Protein AF-A0A5K0WZX9-F1 (afdb_monomer_lite)

Foldseek 3Di:
DVVVVVVVVDPCVVCQQVLDDPDPPRLQCPTPFWDADPPPSHTDGD

Sequence (46 aa):
KTLLVIKKSFRDADNVLYDWTDASSADFCSWRGITCDNATFEVIAL

pLDDT: mean 89.38, std 5.22, range [72.25, 96.62]

Organism: NCBI:txid210225

Radius of gyration: 10.73 Å; chains: 1; bounding box: 27×16×24 Å

Secondary structure (DSSP, 8-state):
-HHHHHHHHS--TT-TTTT----TT--GGGSTT-EE-TTT--EEE-

InterPro domains:
  IPR013210 Leucine-rich repeat-containing N-terminal, plant-type [PF08263] (2-37)
  IPR032675 Leucine-ri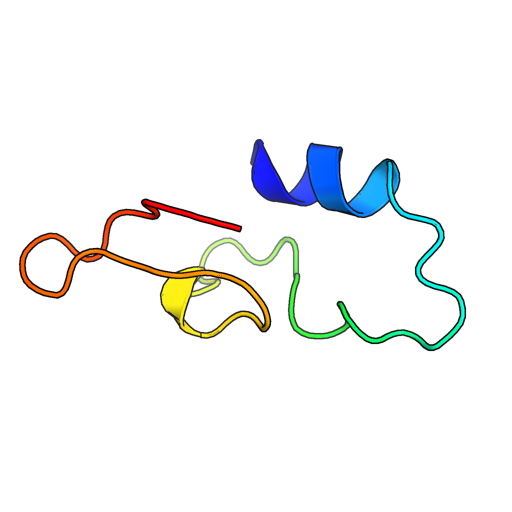ch repeat domain superfamily [G3DSA:3.80.10.10] (1-46)

Structure (mmCIF, N/CA/C/O backbone):
data_AF-A0A5K0WZX9-F1
#
_entry.id   AF-A0A5K0WZX9-F1
#
loop_
_atom_site.group_PDB
_atom_site.id
_atom_site.type_symbol
_atom_site.label_atom_id
_atom_site.label_alt_id
_atom_site.label_comp_id
_atom_site.label_asym_id
_atom_site.label_entity_id
_atom_site.label_seq_id
_atom_site.pdbx_PDB_ins_code
_atom_site.Cartn_x
_atom_site.Cartn_y
_atom_site.Cartn_z
_atom_site.occupancy
_atom_site.B_iso_or_equiv
_atom_site.auth_seq_id
_atom_site.auth_comp_id
_atom_site.auth_asym_id
_atom_site.auth_atom_id
_atom_site.pdbx_PD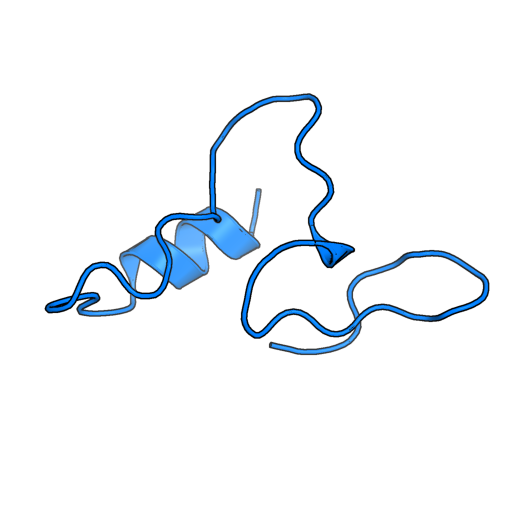B_model_num
ATOM 1 N N . LYS A 1 1 ? 5.532 -3.878 8.735 1.00 72.25 1 LYS A N 1
ATOM 2 C CA . LYS A 1 1 ? 6.940 -4.208 8.362 1.00 72.25 1 LYS A CA 1
ATOM 3 C C . LYS A 1 1 ? 7.050 -5.292 7.281 1.00 72.25 1 LYS A C 1
ATOM 5 O O . LYS A 1 1 ? 7.905 -5.143 6.420 1.00 72.25 1 LYS A O 1
ATOM 10 N N . THR A 1 2 ? 6.197 -6.325 7.270 1.00 86.19 2 THR A N 1
ATOM 11 C CA . THR A 1 2 ? 6.186 -7.393 6.242 1.00 86.19 2 THR A CA 1
ATOM 12 C C . THR A 1 2 ? 6.101 -6.869 4.805 1.00 86.19 2 THR A C 1
ATOM 14 O O . THR A 1 2 ? 6.878 -7.293 3.958 1.00 86.19 2 THR A O 1
ATOM 17 N N . LEU A 1 3 ? 5.246 -5.875 4.544 1.00 87.50 3 LEU A N 1
ATOM 18 C CA . LEU A 1 3 ? 5.099 -5.259 3.220 1.00 87.50 3 LEU A CA 1
ATOM 19 C C . LEU A 1 3 ? 6.425 -4.713 2.658 1.00 87.50 3 LEU A C 1
ATOM 21 O O . LEU A 1 3 ? 6.760 -4.953 1.506 1.00 87.50 3 LEU A O 1
ATOM 25 N N . LEU A 1 4 ? 7.263 -4.076 3.476 1.00 89.19 4 LEU A N 1
ATOM 26 C CA . LEU A 1 4 ? 8.560 -3.560 3.015 1.00 89.19 4 LEU A CA 1
ATOM 27 C C . LEU A 1 4 ? 9.567 -4.669 2.680 1.0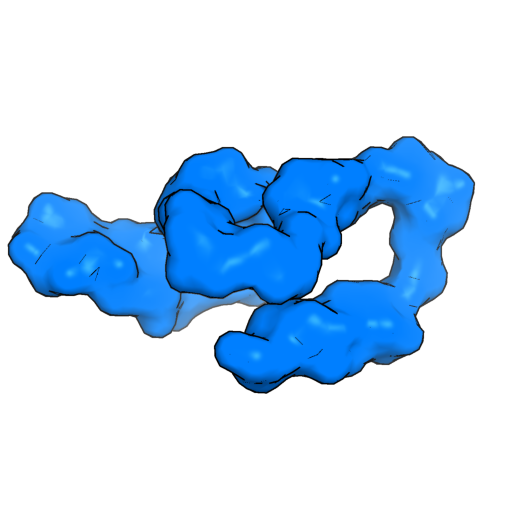0 89.19 4 LEU A C 1
ATOM 29 O O . LEU A 1 4 ? 10.464 -4.458 1.867 1.00 89.19 4 LEU A O 1
ATOM 33 N N . VAL A 1 5 ? 9.430 -5.851 3.287 1.00 89.88 5 VAL A N 1
ATOM 34 C CA . VAL A 1 5 ? 10.222 -7.037 2.918 1.00 89.88 5 VAL A CA 1
ATOM 35 C C . VAL A 1 5 ? 9.769 -7.562 1.554 1.00 89.88 5 VAL A C 1
ATOM 37 O O . VAL A 1 5 ? 10.605 -7.866 0.704 1.00 89.88 5 VAL A O 1
ATOM 40 N N . ILE A 1 6 ? 8.456 -7.589 1.314 1.00 88.94 6 ILE A N 1
ATOM 41 C CA . ILE A 1 6 ? 7.880 -7.962 0.017 1.00 88.94 6 ILE A CA 1
ATOM 42 C C . ILE A 1 6 ? 8.309 -6.964 -1.069 1.00 88.94 6 ILE A C 1
ATOM 44 O O . ILE A 1 6 ? 8.809 -7.391 -2.105 1.00 88.94 6 ILE A O 1
ATOM 48 N N . LYS A 1 7 ? 8.250 -5.648 -0.804 1.00 89.31 7 LYS A N 1
ATOM 49 C CA . LYS A 1 7 ? 8.742 -4.601 -1.722 1.00 89.31 7 LYS A CA 1
ATOM 50 C C . LYS A 1 7 ? 10.162 -4.881 -2.213 1.00 89.31 7 LYS A C 1
ATOM 52 O O . LYS A 1 7 ? 10.420 -4.793 -3.405 1.00 89.31 7 LYS A O 1
ATOM 57 N N . LYS A 1 8 ? 11.076 -5.250 -1.307 1.00 89.19 8 LYS A N 1
ATOM 58 C CA . LYS A 1 8 ? 12.477 -5.572 -1.645 1.00 89.19 8 LYS A CA 1
ATOM 59 C C . LYS A 1 8 ? 12.628 -6.815 -2.525 1.00 89.19 8 LYS A C 1
ATOM 61 O O . LYS A 1 8 ? 13.670 -6.982 -3.148 1.00 89.19 8 LYS A O 1
ATOM 66 N N . SER A 1 9 ? 11.621 -7.686 -2.545 1.00 90.06 9 SER A N 1
ATOM 67 C CA . SER A 1 9 ? 11.601 -8.889 -3.382 1.00 90.06 9 SER A CA 1
ATOM 68 C C . SER A 1 9 ? 11.156 -8.584 -4.816 1.00 90.06 9 SER A C 1
ATOM 70 O O . SER A 1 9 ? 11.433 -9.370 -5.720 1.00 90.06 9 SER A O 1
ATOM 72 N N . PHE A 1 10 ? 10.501 -7.442 -5.047 1.00 87.94 10 PHE A N 1
ATOM 73 C CA . PHE A 1 10 ? 10.145 -6.990 -6.384 1.00 87.94 10 PHE A CA 1
ATOM 74 C C . PHE A 1 10 ? 11.300 -6.245 -7.049 1.00 87.94 10 PHE A C 1
ATOM 76 O O . PHE A 1 10 ? 11.981 -5.418 -6.442 1.00 87.94 10 PHE A O 1
ATOM 83 N N . ARG A 1 11 ? 11.475 -6.485 -8.351 1.00 87.38 11 ARG A N 1
ATOM 84 C CA . ARG A 1 11 ? 12.294 -5.619 -9.198 1.00 87.38 11 ARG A CA 1
ATOM 85 C C . ARG A 1 11 ? 11.445 -4.420 -9.618 1.00 87.38 11 ARG A C 1
ATOM 87 O O . ARG A 1 11 ? 10.840 -4.434 -10.684 1.00 87.38 11 ARG A O 1
ATOM 94 N N . ASP A 1 12 ? 11.393 -3.406 -8.761 1.00 82.00 12 ASP A N 1
ATOM 95 C CA . ASP A 1 12 ? 10.638 -2.168 -8.991 1.00 82.00 12 ASP A CA 1
ATOM 96 C C . ASP A 1 12 ? 11.380 -1.226 -9.961 1.00 82.00 12 ASP A C 1
ATOM 98 O O . ASP A 1 12 ? 11.905 -0.184 -9.574 1.00 82.00 12 ASP A O 1
ATOM 102 N N . ALA A 1 13 ? 11.513 -1.650 -11.223 1.00 75.75 13 ALA A N 1
ATOM 103 C CA . ALA A 1 13 ? 12.328 -0.955 -12.223 1.00 75.75 13 ALA A CA 1
ATOM 104 C C . ALA A 1 13 ? 11.803 0.454 -12.559 1.00 75.75 13 ALA A C 1
ATOM 106 O O . ALA A 1 13 ? 12.606 1.355 -12.785 1.00 75.75 13 ALA A O 1
ATOM 107 N N . ASP A 1 14 ? 10.481 0.642 -12.525 1.00 86.88 14 ASP A N 1
ATOM 108 C CA . ASP A 1 14 ? 9.816 1.907 -12.863 1.00 86.88 14 ASP A CA 1
ATOM 109 C C . ASP A 1 14 ? 9.424 2.731 -11.620 1.00 86.88 14 ASP A C 1
ATOM 111 O O . ASP A 1 14 ? 8.680 3.706 -11.729 1.00 86.88 14 ASP A O 1
ATOM 115 N N . ASN A 1 15 ? 9.914 2.355 -10.427 1.00 88.62 15 ASN A N 1
ATOM 116 C CA . ASN A 1 15 ? 9.590 3.012 -9.153 1.00 88.62 15 ASN A CA 1
ATOM 117 C C . ASN A 1 15 ? 8.066 3.116 -8.913 1.00 88.62 15 ASN A C 1
ATOM 119 O O . ASN A 1 15 ? 7.545 4.108 -8.393 1.00 88.62 15 ASN A O 1
ATOM 123 N N . VAL A 1 16 ? 7.323 2.085 -9.319 1.00 90.62 16 VAL A N 1
ATOM 124 C CA . VAL A 1 16 ? 5.867 2.001 -9.164 1.00 90.62 16 VAL A CA 1
ATOM 125 C C . VAL A 1 16 ? 5.496 1.886 -7.692 1.00 90.62 16 VAL A C 1
ATOM 127 O O . VAL A 1 16 ? 4.429 2.340 -7.302 1.00 90.62 16 VAL A O 1
ATOM 130 N N . LEU A 1 17 ? 6.368 1.351 -6.839 1.00 91.38 17 LEU A N 1
ATOM 131 C CA . LEU A 1 17 ? 6.102 1.217 -5.408 1.00 91.38 17 LEU A CA 1
ATOM 132 C C . LEU A 1 17 ? 6.637 2.416 -4.607 1.00 91.38 17 LEU A C 1
ATOM 134 O O . LEU A 1 17 ? 6.957 2.262 -3.426 1.00 91.38 17 LEU A O 1
ATOM 138 N N . TYR A 1 18 ? 6.752 3.614 -5.200 1.00 90.12 18 TYR A N 1
ATOM 139 C CA . TYR A 1 18 ? 7.314 4.787 -4.507 1.00 90.12 18 TYR A CA 1
ATOM 140 C C . TYR A 1 18 ? 6.548 5.179 -3.230 1.00 90.12 18 TYR A C 1
ATOM 142 O O . TYR A 1 18 ? 7.169 5.667 -2.290 1.00 90.12 18 TYR A O 1
ATOM 150 N N . ASP A 1 19 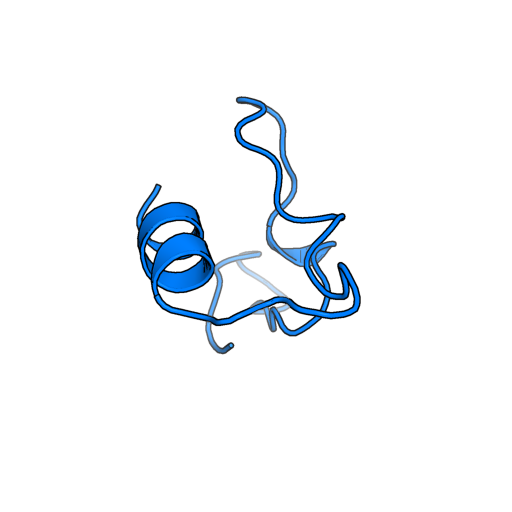? 5.238 4.905 -3.152 1.00 90.38 19 ASP A N 1
ATOM 151 C CA . ASP A 1 19 ? 4.408 5.210 -1.967 1.00 90.38 19 ASP A CA 1
ATOM 152 C C . ASP A 1 19 ? 4.748 4.334 -0.754 1.00 90.38 19 ASP A C 1
ATOM 154 O O . ASP A 1 19 ? 4.446 4.678 0.388 1.00 90.38 19 ASP A O 1
ATOM 158 N N . TRP A 1 20 ? 5.401 3.195 -0.991 1.00 92.19 20 TRP A N 1
ATOM 159 C CA . TRP A 1 20 ? 5.751 2.241 0.049 1.00 92.19 20 TRP A CA 1
ATOM 160 C C . TRP A 1 20 ? 6.962 2.738 0.837 1.00 92.19 20 TRP A C 1
ATOM 162 O O . TRP A 1 20 ? 8.116 2.451 0.489 1.00 92.19 20 TRP A O 1
ATOM 172 N N . THR A 1 21 ? 6.693 3.494 1.893 1.00 90.19 21 THR A N 1
ATOM 173 C CA . THR A 1 21 ? 7.702 4.132 2.746 1.00 90.19 21 THR A CA 1
ATOM 174 C C . THR A 1 21 ? 7.851 3.412 4.087 1.00 90.19 21 THR A C 1
ATOM 176 O O . THR A 1 21 ? 6.975 2.669 4.523 1.00 90.19 21 THR A O 1
ATOM 179 N N . ASP A 1 22 ? 8.984 3.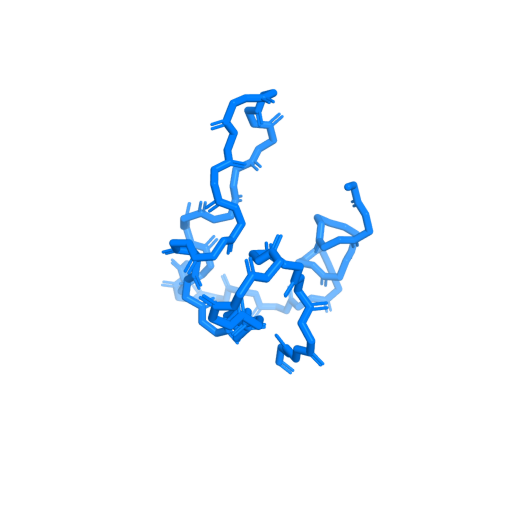595 4.762 1.00 88.12 22 ASP A N 1
ATOM 180 C CA . ASP A 1 22 ? 9.228 3.037 6.098 1.00 88.12 22 ASP A CA 1
ATOM 181 C C . ASP A 1 22 ? 8.823 3.979 7.241 1.00 88.12 22 ASP A C 1
ATOM 183 O O . ASP A 1 22 ? 9.125 3.706 8.406 1.00 88.12 22 ASP A O 1
ATOM 187 N N . ALA A 1 23 ? 8.093 5.052 6.916 1.00 86.38 23 ALA A N 1
ATOM 188 C CA . ALA A 1 23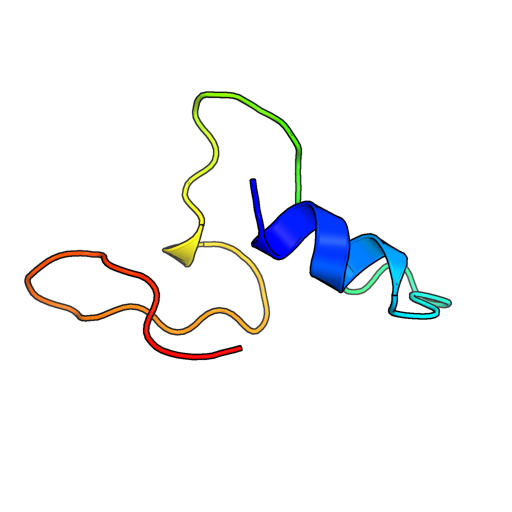 ? 7.584 6.003 7.886 1.00 86.38 23 ALA A CA 1
ATOM 189 C C . ALA A 1 23 ? 6.676 5.304 8.907 1.00 86.38 23 ALA A C 1
ATOM 191 O O . ALA A 1 23 ? 5.797 4.511 8.567 1.00 86.38 23 ALA A O 1
ATOM 192 N N . SER A 1 24 ? 6.866 5.631 10.183 1.00 76.88 24 SER A N 1
ATOM 193 C CA . SER A 1 24 ? 6.081 5.074 11.291 1.00 76.88 24 SER A CA 1
ATOM 194 C C . SER A 1 24 ? 4.594 5.432 11.221 1.00 76.88 24 SER A C 1
ATOM 196 O O . SER A 1 24 ? 3.777 4.721 11.798 1.00 76.88 24 SER A O 1
ATOM 198 N N . SER A 1 25 ? 4.251 6.509 10.512 1.00 79.56 25 SER A N 1
ATOM 199 C CA . SER A 1 25 ? 2.887 6.985 10.274 1.00 79.56 25 SER A CA 1
ATOM 200 C C . SER A 1 25 ? 2.352 6.627 8.884 1.00 79.56 25 SER A C 1
ATOM 202 O O . SER A 1 25 ? 1.398 7.254 8.430 1.00 79.56 25 SER A O 1
ATOM 204 N N . ALA A 1 26 ? 2.999 5.709 8.159 1.00 82.31 26 ALA A N 1
ATOM 205 C CA . ALA A 1 26 ? 2.551 5.346 6.823 1.00 82.31 26 ALA A CA 1
ATOM 206 C C . ALA A 1 26 ? 1.187 4.644 6.877 1.00 82.31 26 ALA A C 1
ATOM 208 O O . ALA A 1 26 ? 1.039 3.603 7.517 1.00 82.31 26 ALA A O 1
ATOM 209 N N . ASP A 1 27 ? 0.211 5.207 6.169 1.00 89.88 27 ASP A N 1
ATOM 210 C CA . ASP A 1 27 ? -1.077 4.566 5.934 1.00 89.88 27 ASP A CA 1
ATOM 211 C C . ASP A 1 27 ? -0.924 3.529 4.817 1.00 89.88 27 ASP A C 1
ATOM 213 O O . ASP A 1 27 ? -0.867 3.876 3.635 1.00 89.88 27 ASP A O 1
ATOM 217 N N . PHE A 1 28 ? -0.834 2.250 5.187 1.00 91.06 28 PHE A N 1
ATOM 218 C CA . PHE A 1 28 ? -0.647 1.163 4.224 1.00 91.06 28 PHE A CA 1
ATOM 219 C C . PHE A 1 28 ? -1.787 1.075 3.206 1.00 91.06 28 PHE A C 1
ATOM 221 O O . PHE A 1 28 ? -1.543 0.667 2.076 1.00 91.06 28 PHE A O 1
ATOM 228 N N . CYS A 1 29 ? -3.001 1.495 3.565 1.00 93.00 29 CYS A N 1
ATOM 229 C CA . CYS A 1 29 ? -4.161 1.445 2.677 1.00 93.00 29 CYS A CA 1
ATOM 230 C C . CYS A 1 29 ? -4.102 2.495 1.564 1.00 93.00 29 CYS A C 1
ATOM 232 O O . CYS A 1 29 ? -4.779 2.359 0.549 1.00 93.00 29 CYS A O 1
ATOM 234 N N . SER A 1 30 ? -3.263 3.521 1.729 1.00 92.50 30 SER A N 1
ATOM 235 C CA . SER A 1 30 ? -2.989 4.514 0.688 1.00 92.50 30 SER A CA 1
ATOM 236 C C . SER A 1 30 ? -1.958 4.038 -0.343 1.00 92.50 30 SER A C 1
ATOM 238 O O . SER A 1 30 ? -1.766 4.680 -1.377 1.00 92.50 30 SER A O 1
ATOM 240 N N . TRP A 1 31 ? -1.264 2.928 -0.078 1.00 93.62 31 TRP A N 1
ATOM 241 C CA . TRP A 1 31 ? -0.205 2.445 -0.953 1.00 93.62 31 TRP A CA 1
ATOM 242 C C . TRP A 1 31 ? -0.777 1.766 -2.191 1.00 93.62 31 TRP A C 1
ATOM 244 O O . TRP A 1 31 ? -1.686 0.940 -2.119 1.00 93.62 31 TRP A O 1
ATOM 254 N N . ARG A 1 32 ? -0.180 2.050 -3.352 1.00 91.06 32 ARG A N 1
ATOM 255 C CA . ARG A 1 32 ? -0.561 1.381 -4.599 1.00 91.06 32 ARG A CA 1
ATOM 256 C C . ARG A 1 32 ? -0.423 -0.136 -4.485 1.00 91.06 32 ARG A C 1
ATOM 258 O O . ARG A 1 32 ? 0.602 -0.637 -4.023 1.00 91.06 32 ARG A O 1
ATOM 265 N N . GLY A 1 33 ? -1.461 -0.833 -4.945 1.00 91.62 33 GLY A N 1
ATOM 266 C CA . GLY A 1 33 ? -1.569 -2.293 -4.914 1.00 91.62 33 GLY A CA 1
ATOM 267 C C . GLY A 1 33 ? -2.126 -2.855 -3.606 1.00 91.62 33 GLY A C 1
ATOM 268 O O . GLY A 1 33 ? -2.584 -3.988 -3.600 1.00 91.62 33 GLY A O 1
ATOM 269 N N . ILE A 1 34 ? -2.162 -2.082 -2.516 1.00 94.38 34 ILE A N 1
ATOM 270 C CA . ILE A 1 34 ? -2.715 -2.559 -1.247 1.00 94.38 34 ILE A CA 1
ATOM 271 C C . ILE A 1 34 ? -4.236 -2.441 -1.253 1.00 94.38 34 ILE A C 1
ATOM 273 O O . ILE A 1 34 ? -4.797 -1.391 -1.559 1.00 94.38 34 ILE A O 1
ATOM 277 N N . THR A 1 35 ? -4.903 -3.526 -0.868 1.00 95.50 35 THR A N 1
ATOM 278 C CA . THR A 1 35 ? -6.335 -3.522 -0.558 1.00 95.50 35 THR A CA 1
ATOM 279 C C . THR A 1 35 ? -6.516 -3.706 0.939 1.00 95.50 35 THR A C 1
ATOM 281 O O . THR A 1 35 ? -5.941 -4.625 1.531 1.00 95.50 35 THR A O 1
ATOM 284 N N . CYS A 1 36 ? -7.343 -2.855 1.536 1.00 95.94 36 CYS A N 1
ATOM 285 C CA . CYS A 1 36 ? -7.707 -2.936 2.942 1.00 95.94 36 CYS A CA 1
ATOM 286 C C . CYS A 1 36 ? -9.179 -3.282 3.137 1.00 95.94 36 CYS A C 1
ATOM 288 O O . CYS A 1 36 ? -10.018 -3.011 2.277 1.00 95.94 36 CYS A O 1
ATOM 290 N N . ASP A 1 37 ? -9.481 -3.854 4.296 1.00 96.62 37 ASP A N 1
ATOM 291 C CA . ASP A 1 37 ? -10.844 -3.970 4.785 1.00 96.62 37 ASP A CA 1
ATOM 292 C C . ASP A 1 37 ? -11.414 -2.580 5.107 1.00 96.62 37 ASP A C 1
ATOM 294 O O . ASP A 1 37 ? -10.754 -1.742 5.723 1.00 96.62 37 ASP A O 1
ATOM 298 N N . ASN A 1 38 ? -12.654 -2.329 4.691 1.00 93.12 38 ASN A N 1
ATOM 299 C CA . ASN A 1 38 ? -13.280 -1.010 4.804 1.00 93.12 38 ASN A CA 1
ATOM 300 C C . ASN A 1 38 ? -13.820 -0.704 6.218 1.00 93.12 38 ASN A C 1
ATOM 302 O O . ASN A 1 38 ? -14.242 0.421 6.479 1.00 93.12 38 ASN A O 1
ATOM 306 N N . ALA A 1 39 ? -13.856 -1.689 7.121 1.00 95.69 39 ALA A N 1
ATOM 307 C CA . ALA A 1 39 ? -14.304 -1.513 8.500 1.00 95.69 39 ALA A CA 1
ATOM 308 C C . ALA A 1 39 ? -13.127 -1.460 9.485 1.00 95.69 39 ALA A C 1
ATOM 310 O O . ALA A 1 39 ? -13.121 -0.615 10.381 1.00 95.69 39 ALA A O 1
ATOM 311 N N . THR A 1 40 ? -12.140 -2.347 9.332 1.00 94.62 40 THR A N 1
ATOM 312 C CA . THR A 1 40 ? -10.992 -2.455 10.247 1.00 94.62 40 THR A CA 1
ATOM 313 C C . THR A 1 40 ? -9.756 -1.698 9.771 1.00 94.62 40 THR A C 1
ATOM 315 O O . THR A 1 40 ? -8.861 -1.458 10.580 1.00 94.62 40 THR A O 1
ATOM 318 N N . PHE A 1 41 ? -9.700 -1.310 8.490 1.00 90.50 41 PHE A N 1
ATOM 319 C CA . PHE A 1 41 ? -8.508 -0.751 7.836 1.00 90.50 41 PHE A CA 1
ATOM 320 C C . PHE A 1 41 ? -7.292 -1.689 7.878 1.00 90.50 41 PHE A C 1
ATOM 322 O O . PHE A 1 41 ? -6.145 -1.257 7.759 1.00 90.50 41 PHE A O 1
ATOM 329 N N . GLU A 1 42 ? -7.525 -2.994 8.031 1.00 92.69 42 GLU A N 1
ATOM 330 C CA . GLU A 1 42 ? -6.466 -3.992 7.939 1.00 92.69 42 GLU A CA 1
ATOM 331 C C . GLU A 1 42 ? -6.168 -4.350 6.483 1.00 92.69 42 GLU A C 1
ATOM 333 O O . GLU A 1 42 ? -7.061 -4.407 5.642 1.00 92.69 42 GLU A O 1
ATOM 338 N N . VAL A 1 43 ? -4.900 -4.629 6.184 1.00 93.12 43 VAL A N 1
ATOM 339 C CA . VAL A 1 43 ? -4.464 -5.064 4.852 1.00 93.12 43 VAL A CA 1
ATOM 340 C C . VAL A 1 43 ? -4.939 -6.492 4.595 1.00 93.12 43 VAL A C 1
ATOM 342 O O . VAL A 1 43 ? -4.551 -7.408 5.320 1.00 93.12 43 VAL A O 1
ATOM 345 N N . ILE A 1 44 ? -5.718 -6.685 3.530 1.00 95.56 44 ILE A N 1
ATOM 346 C CA . ILE A 1 44 ? -6.282 -7.989 3.150 1.00 95.56 44 ILE A CA 1
ATOM 347 C C . ILE A 1 44 ? -5.712 -8.542 1.837 1.00 95.56 44 ILE A C 1
ATOM 349 O O . ILE A 1 44 ? -5.776 -9.751 1.622 1.00 95.56 44 ILE A O 1
ATOM 353 N N . ALA A 1 45 ? -5.135 -7.697 0.970 1.00 92.12 45 ALA A N 1
ATOM 354 C CA . ALA A 1 45 ? -4.493 -8.137 -0.274 1.00 92.12 45 ALA A CA 1
ATOM 355 C C . ALA A 1 45 ? -3.418 -7.159 -0.793 1.00 92.12 45 ALA A C 1
ATOM 357 O O . ALA A 1 45 ? -3.387 -5.990 -0.391 1.00 92.12 45 ALA A O 1
ATOM 358 N N . LEU A 1 46 ? -2.560 -7.673 -1.688 1.00 89.62 46 LEU A N 1
ATOM 359 C CA . LEU A 1 46 ? -1.480 -6.996 -2.417 1.00 89.62 46 LEU A CA 1
ATOM 360 C C . LEU A 1 46 ? -1.313 -7.599 -3.821 1.00 89.62 46 LEU A C 1
ATOM 362 O O . LEU A 1 46 ? -1.306 -8.850 -3.888 1.00 89.62 46 LEU A O 1
#